Protein AF-A0A382S9E5-F1 (afdb_monomer)

pLDDT: mean 86.5, std 12.27, range [50.56, 97.06]

Nearest PDB structures (foldseek):
  7ane-assembly1_av  TM=1.963E-01  e=1.049E+00  Leishmania major
  8coe-assembly1_A  TM=2.673E-01  e=4.123E+00  Homo sapiens
  7op0-assembly1_A  TM=1.998E-01  e=4.401E+00  Homo sapiens

Secondary structure (DSSP, 8-state):
--HHHHTTS--HHHHHHHHHHHHS--------TTS------TTS-------PPPPPTT-SSS-----EEEEEETTEEEEEE-GGGGT---HHHHHHHHHHHT--HHHHHHT-

InterPro domains:
  IPR012339 Bacteriophage T4, Gp32, single-stranded DNA-binding domain [PF08804] (44-108)
  IPR012340 Nucleic acid-binding, OB-fold [SSF50249] (29-111)
  IPR044947 Bacteriophage T4, Gp32, single-stranded DNA-binding superfamily [G3DSA:3.90.198.10] (28-112)

Foldseek 3Di:
DDLVVCVVPPPVVVNVVVVCVVPPPPPPPPDDPVDDDFDADPVRDGDDDDDQDACDPPDPGSDADWAWDWDQDPVGIDTGTAPVSVPDDGPLVVQLVVLCVVPDPVSPVVSD

Solvent-accessible surface area (backbone atoms only — not comparable to full-atom values): 7428 Å² total; per-residue (Å²): 132,59,71,79,64,45,75,76,46,95,48,65,66,63,50,51,53,53,49,48,63,73,68,47,76,84,80,73,77,83,75,54,89,90,60,88,74,87,68,58,50,100,87,69,51,65,83,83,89,83,80,89,63,76,46,57,95,94,49,95,54,61,73,85,79,80,47,69,46,78,51,77,54,99,91,43,78,46,78,47,76,38,39,53,55,77,77,40,89,32,76,66,61,52,51,30,50,52,29,48,70,66,70,43,68,69,36,36,62,71,48,106

Sequence (112 aa):
MSIEALKKQSNLSSLIDEYNKQTTPETRSFDDERFWKPELDKSGNGYAVIRFLPAPKGEDIPWQRMFSHSFQGPGGWYIENSLTTINKNDPVGEVNRRLWNSGSEADKETAR

Radius of gyration: 24.18 Å; Cα contacts (8 Å, |Δi|>4): 80; chains: 1; bounding box: 46×38×63 Å

Structure (mmCIF, N/CA/C/O backbone):
data_AF-A0A382S9E5-F1
#
_entry.id   AF-A0A382S9E5-F1
#
loop_
_atom_site.group_PDB
_atom_site.id
_atom_site.type_symbol
_atom_site.label_atom_id
_atom_site.label_alt_id
_atom_site.label_comp_id
_atom_site.label_asym_id
_atom_site.label_entity_id
_atom_site.label_seq_id
_atom_site.pdbx_PDB_ins_code
_atom_site.Cartn_x
_atom_site.Cartn_y
_atom_site.Cartn_z
_atom_site.occupancy
_atom_site.B_iso_or_equiv
_atom_site.auth_seq_id
_atom_site.auth_comp_id
_atom_site.auth_asym_id
_atom_site.auth_atom_id
_atom_site.pdbx_PDB_model_num
ATOM 1 N N . MET A 1 1 ? 8.965 22.791 31.796 1.00 57.97 1 MET A N 1
ATOM 2 C CA . MET A 1 1 ? 10.134 23.459 32.421 1.00 57.97 1 MET A CA 1
ATOM 3 C C . MET A 1 1 ? 11.371 23.001 31.662 1.00 57.97 1 MET A C 1
ATOM 5 O O . MET A 1 1 ? 11.404 21.841 31.292 1.00 57.97 1 MET A O 1
ATOM 9 N N . SER A 1 2 ? 12.347 23.864 31.365 1.00 64.81 2 SER A N 1
ATOM 10 C CA . SER A 1 2 ? 13.555 23.444 30.622 1.00 64.81 2 SER A CA 1
ATOM 11 C C . SER A 1 2 ? 14.460 22.543 31.482 1.00 64.81 2 SER A C 1
ATOM 13 O O . SER A 1 2 ? 14.567 22.774 32.689 1.00 64.81 2 SER A O 1
ATOM 15 N N . ILE A 1 3 ? 15.160 21.568 30.879 1.00 68.31 3 ILE A N 1
ATOM 16 C CA . ILE A 1 3 ? 16.173 20.723 31.558 1.00 68.31 3 ILE A CA 1
ATOM 17 C C . ILE A 1 3 ? 17.210 21.577 32.294 1.00 68.31 3 ILE A C 1
ATOM 19 O O . ILE A 1 3 ? 17.677 21.210 33.373 1.00 68.31 3 ILE A O 1
ATOM 23 N N . GLU A 1 4 ? 17.552 22.742 31.746 1.00 72.62 4 GLU A N 1
ATOM 24 C CA . GLU A 1 4 ? 18.507 23.666 32.362 1.00 72.62 4 GLU A CA 1
ATOM 25 C C . GLU A 1 4 ? 18.026 24.211 33.713 1.00 72.62 4 GLU A C 1
ATOM 27 O O . GLU A 1 4 ? 18.839 24.451 34.607 1.00 72.62 4 GLU A O 1
ATOM 32 N N . ALA A 1 5 ? 16.710 24.364 33.894 1.00 70.88 5 ALA A N 1
ATOM 33 C CA . ALA A 1 5 ? 16.119 24.780 35.162 1.00 70.88 5 ALA A CA 1
ATOM 34 C C . ALA A 1 5 ? 16.088 23.628 36.183 1.00 70.88 5 ALA A C 1
ATOM 36 O O . ALA A 1 5 ? 16.296 23.858 37.373 1.00 70.88 5 ALA A O 1
ATOM 37 N N . LEU A 1 6 ? 15.895 22.390 35.715 1.00 63.50 6 LEU A N 1
ATOM 38 C CA . LEU A 1 6 ? 15.821 21.188 36.554 1.00 63.50 6 LEU A CA 1
ATOM 39 C C . LEU A 1 6 ? 17.193 20.732 37.061 1.00 63.50 6 LEU A C 1
ATOM 41 O O . LEU A 1 6 ? 17.289 20.295 38.198 1.00 63.50 6 LEU A O 1
ATOM 45 N N . LYS A 1 7 ? 18.278 20.927 36.294 1.00 64.94 7 LYS A N 1
ATOM 46 C CA . LYS A 1 7 ? 19.661 20.653 36.751 1.00 64.94 7 LYS A CA 1
ATOM 47 C C . LYS A 1 7 ? 20.047 21.403 38.032 1.00 64.94 7 LYS A C 1
ATOM 49 O O . LYS A 1 7 ? 20.929 20.959 38.758 1.00 64.94 7 LYS A O 1
ATOM 54 N N . LYS A 1 8 ? 19.412 22.551 38.294 1.00 69.12 8 LYS A N 1
ATOM 55 C CA . LYS A 1 8 ? 19.649 23.375 39.490 1.00 69.12 8 LYS A CA 1
ATOM 56 C C . LYS A 1 8 ? 18.835 22.916 40.701 1.00 69.12 8 LYS A C 1
ATOM 58 O O . LYS A 1 8 ? 19.092 23.379 41.809 1.00 69.12 8 LYS A O 1
ATOM 63 N N . GLN A 1 9 ? 17.866 22.027 40.501 1.00 62.38 9 GLN A N 1
ATOM 64 C CA . GLN A 1 9 ? 17.071 21.423 41.558 1.00 62.38 9 GLN A CA 1
ATOM 65 C C . GLN A 1 9 ? 17.627 20.019 41.813 1.00 62.38 9 GLN A C 1
ATOM 67 O O . GLN A 1 9 ? 17.672 19.180 40.922 1.00 62.38 9 GLN A O 1
ATOM 72 N N . SER A 1 10 ? 18.081 19.749 43.034 1.00 64.12 10 SER A N 1
ATOM 73 C CA . SER A 1 10 ? 18.708 18.487 43.463 1.00 64.12 10 SER A CA 1
ATOM 74 C C . SER A 1 10 ? 17.722 17.308 43.569 1.00 64.12 10 SER A C 1
ATOM 76 O O . SER A 1 10 ? 17.867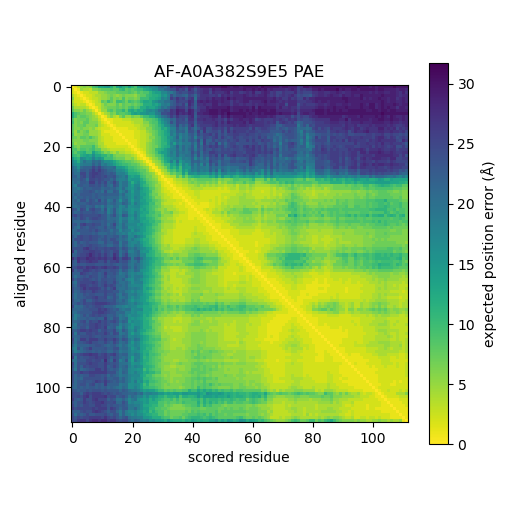 16.436 44.422 1.00 64.12 10 SER A O 1
ATOM 78 N N . ASN A 1 11 ? 16.705 17.270 42.705 1.00 76.44 11 ASN A N 1
ATOM 79 C CA . ASN A 1 11 ? 15.692 16.228 42.662 1.00 76.44 11 ASN A CA 1
ATOM 80 C C . ASN A 1 11 ? 15.941 15.283 41.476 1.00 76.44 11 ASN A C 1
ATOM 82 O O . ASN A 1 11 ? 15.398 15.455 40.381 1.00 76.44 11 ASN A O 1
ATOM 86 N N . LEU A 1 12 ? 16.790 14.281 41.715 1.00 77.12 12 LEU A N 1
ATOM 87 C CA . LEU A 1 12 ? 17.255 13.325 40.710 1.00 77.12 12 LEU A CA 1
ATOM 88 C C . LEU A 1 12 ? 16.110 12.574 40.008 1.00 77.12 12 LEU A C 1
ATOM 90 O O . LEU A 1 12 ? 16.212 12.324 38.812 1.00 77.12 12 LEU A O 1
ATOM 94 N N . SER A 1 13 ? 15.013 12.260 40.705 1.00 78.88 13 SER A N 1
ATOM 95 C CA . SER A 1 13 ? 13.873 11.564 40.091 1.00 78.88 13 SER A CA 1
ATOM 96 C C . SER A 1 13 ? 13.191 12.422 39.028 1.00 78.88 13 SER A C 1
ATOM 98 O O . SER A 1 13 ? 12.989 11.957 37.913 1.00 78.88 13 SER A O 1
ATOM 100 N N . SER A 1 14 ? 12.956 13.708 39.307 1.00 78.25 14 SER A N 1
ATOM 101 C CA . SER A 1 14 ? 12.378 14.631 38.317 1.00 78.25 14 SER A CA 1
ATOM 102 C C . SER A 1 14 ? 13.278 14.858 37.095 1.00 78.25 14 SER A C 1
ATOM 104 O O . SER A 1 14 ? 12.784 15.033 35.984 1.00 78.25 14 SER A O 1
ATOM 106 N N . LEU A 1 15 ? 14.601 14.816 37.287 1.00 77.06 15 LEU A N 1
ATOM 107 C CA . LEU A 1 15 ? 15.588 14.887 36.207 1.00 77.06 15 LEU A CA 1
ATOM 108 C C . LEU A 1 15 ? 15.552 13.637 35.320 1.00 77.06 15 LEU A C 1
ATOM 110 O O . LEU A 1 15 ? 15.626 13.764 34.099 1.00 77.06 15 LEU A O 1
ATOM 114 N N . ILE A 1 16 ? 15.420 12.450 35.920 1.00 81.12 16 ILE A N 1
ATOM 115 C CA . ILE A 1 16 ? 15.294 11.178 35.196 1.00 81.12 16 ILE A CA 1
ATOM 116 C C . ILE A 1 16 ? 13.969 11.126 34.425 1.00 81.12 16 ILE A C 1
ATOM 118 O O . ILE A 1 16 ? 13.964 10.755 33.254 1.00 81.12 16 ILE A O 1
ATOM 122 N N . ASP A 1 17 ? 12.863 11.558 35.033 1.00 82.12 17 ASP A N 1
ATOM 123 C CA . ASP A 1 17 ? 11.548 11.578 34.383 1.00 82.12 17 ASP A CA 1
ATOM 124 C C . ASP A 1 17 ? 11.519 12.518 33.171 1.00 82.12 17 ASP A C 1
ATOM 126 O O . ASP A 1 17 ? 11.000 12.159 32.113 1.00 82.12 17 ASP A O 1
ATOM 130 N N . GLU A 1 18 ? 12.104 13.713 33.291 1.00 79.44 18 GLU A N 1
ATOM 131 C CA . GLU A 1 18 ? 12.156 14.668 32.182 1.00 79.44 18 GLU A CA 1
ATOM 132 C C . GLU A 1 18 ? 13.129 14.217 31.079 1.00 79.44 18 GLU A C 1
ATOM 134 O O . GLU A 1 18 ? 12.850 14.400 29.894 1.00 79.44 18 GLU A O 1
ATOM 139 N N . TYR A 1 19 ? 14.236 13.561 31.448 1.00 79.69 19 TYR A N 1
ATOM 140 C CA . TYR A 1 19 ? 15.140 12.918 30.492 1.00 79.69 19 TYR A CA 1
ATOM 141 C C . TYR A 1 19 ? 14.436 11.797 29.715 1.00 79.69 19 TYR A C 1
ATOM 143 O O . TYR A 1 19 ? 14.533 11.739 28.489 1.00 79.69 19 TYR A O 1
ATOM 151 N N . ASN A 1 20 ? 13.667 10.947 30.397 1.00 79.62 20 ASN A N 1
ATOM 152 C CA . ASN A 1 20 ? 12.894 9.884 29.756 1.00 79.62 20 ASN A CA 1
ATOM 153 C C . ASN A 1 20 ? 11.827 10.454 28.811 1.00 79.62 20 ASN A C 1
ATOM 155 O O . ASN A 1 20 ? 11.674 9.953 27.701 1.00 79.62 20 ASN A O 1
ATOM 159 N N . LYS A 1 21 ? 11.139 11.542 29.179 1.00 76.88 21 LYS A N 1
ATOM 160 C CA . LYS A 1 21 ? 10.171 12.210 28.287 1.00 76.88 21 LYS A CA 1
ATOM 161 C C . LYS A 1 21 ? 10.799 12.782 27.015 1.00 76.88 21 LYS A C 1
ATOM 163 O O . LYS A 1 21 ? 10.140 12.792 25.986 1.00 76.88 21 LYS A O 1
ATOM 168 N N . GLN A 1 22 ? 12.043 13.260 27.074 1.00 71.88 22 GLN A N 1
ATOM 169 C CA . GLN A 1 22 ? 12.734 13.809 25.898 1.00 71.88 22 GLN A CA 1
ATOM 170 C C . GLN A 1 22 ? 13.413 12.746 25.032 1.00 71.88 22 GLN A C 1
ATOM 172 O O . GLN A 1 22 ? 13.657 12.985 23.852 1.00 71.88 22 GLN A O 1
ATOM 177 N N . THR A 1 23 ? 13.743 11.590 25.608 1.00 69.06 23 THR A N 1
ATOM 178 C CA . THR A 1 23 ? 14.410 10.488 24.898 1.00 69.06 23 THR A CA 1
ATOM 179 C C . THR A 1 23 ? 13.443 9.434 24.380 1.00 69.06 23 THR A C 1
ATOM 181 O O . THR A 1 23 ? 13.784 8.718 23.440 1.00 69.06 23 THR A O 1
ATOM 184 N N . THR A 1 24 ? 12.239 9.348 24.949 1.00 65.88 24 THR A N 1
ATOM 185 C CA . THR A 1 24 ? 11.180 8.492 24.417 1.00 65.88 24 THR A CA 1
ATOM 186 C C . THR A 1 24 ? 10.655 9.139 23.136 1.00 65.88 24 THR A C 1
ATOM 188 O O . THR A 1 24 ? 10.140 10.257 23.202 1.00 65.88 24 THR A O 1
ATOM 191 N N . PRO A 1 25 ? 10.773 8.483 21.967 1.00 57.97 25 PRO A N 1
ATOM 192 C CA . PRO A 1 25 ? 10.146 8.974 20.749 1.00 57.97 25 PRO A CA 1
ATOM 193 C C . PRO A 1 25 ? 8.655 9.168 21.024 1.00 57.97 25 PRO A C 1
ATOM 195 O O . PRO A 1 25 ? 8.017 8.246 21.532 1.00 57.97 25 PRO A O 1
ATOM 198 N N . GLU A 1 26 ? 8.099 10.344 20.720 1.00 54.28 26 GLU A N 1
ATOM 199 C CA . GLU A 1 26 ? 6.651 10.538 20.794 1.00 54.28 26 GLU A CA 1
ATOM 200 C C . GLU A 1 26 ? 5.979 9.481 19.911 1.00 54.28 26 GLU A C 1
ATOM 202 O O . GLU A 1 26 ? 5.986 9.575 18.681 1.00 54.28 26 GLU A O 1
ATOM 207 N N . THR A 1 27 ? 5.385 8.464 20.532 1.00 52.00 27 THR A N 1
ATOM 208 C CA . THR A 1 27 ? 4.483 7.534 19.865 1.00 52.00 27 THR A CA 1
ATOM 209 C C . THR A 1 27 ? 3.190 8.285 19.595 1.00 52.00 27 THR A C 1
ATOM 211 O O . THR A 1 27 ? 2.211 8.188 20.332 1.00 52.00 27 THR A O 1
ATOM 214 N N . ARG A 1 28 ? 3.189 9.100 18.538 1.00 50.56 28 ARG A N 1
ATOM 215 C CA . ARG A 1 28 ? 1.951 9.667 18.009 1.00 50.56 28 ARG A CA 1
ATOM 216 C C . ARG A 1 28 ? 1.092 8.497 17.561 1.00 50.56 28 ARG A C 1
ATOM 218 O O . ARG A 1 28 ? 1.410 7.821 16.586 1.00 50.56 28 ARG A O 1
ATOM 225 N N . SER A 1 29 ? 0.040 8.231 18.323 1.00 56.25 29 SER A N 1
ATOM 226 C CA . SER A 1 29 ? -0.995 7.297 17.917 1.00 56.25 29 SER A CA 1
ATOM 227 C C . SER A 1 29 ? -1.718 7.922 16.727 1.00 56.25 29 SER A C 1
ATOM 229 O O . SER A 1 29 ? -2.520 8.837 16.892 1.00 56.25 29 SER A O 1
ATOM 231 N N . PHE A 1 30 ? -1.382 7.484 15.516 1.00 61.44 30 PHE A N 1
ATOM 232 C CA . PHE A 1 30 ? -2.120 7.813 14.293 1.00 61.44 30 PHE A CA 1
ATOM 233 C C . PHE A 1 30 ? -3.355 6.917 14.163 1.00 61.44 30 PHE A C 1
ATOM 235 O O . PHE A 1 30 ? -3.632 6.389 13.084 1.00 61.44 30 PHE A O 1
ATOM 242 N N . ASP A 1 31 ? -4.040 6.649 15.276 1.00 68.00 31 ASP A N 1
ATOM 243 C CA . ASP A 1 31 ? -5.180 5.753 15.238 1.00 68.00 31 ASP A CA 1
ATOM 244 C C . ASP A 1 31 ? -6.396 6.508 14.719 1.00 68.00 31 ASP A C 1
ATOM 246 O O . ASP A 1 31 ? -6.808 7.539 15.249 1.00 68.00 31 ASP A O 1
ATOM 250 N N . ASP A 1 32 ? -6.908 6.017 13.601 1.00 78.56 32 ASP A N 1
ATOM 251 C CA . ASP A 1 32 ? -8.086 6.549 12.951 1.00 78.56 32 ASP A CA 1
ATOM 252 C C . ASP A 1 32 ? -9.265 5.682 13.378 1.00 78.56 32 ASP A C 1
ATOM 254 O O . ASP A 1 32 ? -9.410 4.551 12.913 1.00 78.56 32 ASP A O 1
ATOM 258 N N . GLU A 1 33 ? -10.100 6.223 14.267 1.00 84.94 33 GLU A N 1
ATOM 259 C CA . GLU A 1 33 ? -11.244 5.527 14.876 1.00 84.94 33 GLU A CA 1
ATOM 260 C C . GLU A 1 33 ? -12.261 5.002 13.846 1.00 84.94 33 GLU A C 1
ATOM 262 O O . GLU A 1 33 ? -13.111 4.171 14.167 1.00 84.94 33 GLU A O 1
ATOM 267 N N . ARG A 1 34 ? -12.183 5.457 12.587 1.00 87.19 34 ARG A N 1
ATOM 268 C CA . ARG A 1 34 ? -13.026 4.965 11.489 1.00 87.19 34 ARG A CA 1
ATOM 269 C C . ARG A 1 34 ? -12.616 3.572 11.011 1.00 87.19 34 ARG A C 1
ATOM 271 O O . ARG A 1 34 ? -13.423 2.897 10.372 1.00 87.19 34 ARG A O 1
ATOM 278 N N . PHE A 1 35 ? -11.383 3.148 11.279 1.00 88.69 35 PHE A N 1
ATOM 279 C CA . PHE A 1 35 ? -10.853 1.861 10.843 1.00 88.69 35 PHE A CA 1
ATOM 280 C C . PHE A 1 35 ? -10.742 0.898 12.018 1.00 88.69 35 PHE A C 1
ATOM 282 O O . PHE A 1 35 ? -9.940 1.082 12.928 1.00 88.69 35 PHE A O 1
ATOM 289 N N . TRP A 1 36 ? -11.504 -0.190 11.959 1.00 91.50 36 TRP A N 1
ATOM 290 C CA . TRP A 1 36 ? -11.336 -1.289 12.900 1.00 91.50 36 TRP A CA 1
ATOM 291 C C . TRP A 1 36 ? -10.085 -2.110 12.556 1.00 91.50 36 TRP A C 1
ATOM 293 O O . TRP A 1 36 ? -9.881 -2.492 11.400 1.00 91.50 36 TRP A O 1
ATOM 303 N N . LYS A 1 37 ? -9.270 -2.415 13.569 1.00 89.94 37 LYS A N 1
ATOM 304 C CA . LYS A 1 37 ? -8.119 -3.325 13.495 1.00 89.94 37 LYS A CA 1
ATOM 305 C C . LYS A 1 37 ? -8.264 -4.383 14.596 1.00 89.94 37 LYS A C 1
ATOM 307 O O . LYS A 1 37 ? -8.758 -4.050 15.672 1.00 89.94 37 LYS A O 1
ATOM 312 N N . PRO A 1 38 ? -7.849 -5.640 14.367 1.00 91.38 38 PRO A N 1
ATOM 313 C CA . PRO A 1 38 ? -7.874 -6.650 15.417 1.00 91.38 38 PRO A CA 1
ATOM 314 C C . PRO A 1 38 ? -6.881 -6.292 16.529 1.00 91.38 38 PRO A C 1
ATOM 316 O O . PRO A 1 38 ? -5.732 -5.946 16.254 1.00 91.38 38 PRO A O 1
ATOM 319 N N . GLU A 1 39 ? -7.314 -6.416 17.780 1.00 89.19 39 GLU A N 1
ATOM 320 C CA . GLU A 1 39 ? -6.420 -6.318 18.932 1.00 89.19 39 GLU A CA 1
ATOM 321 C C . GLU A 1 39 ? -5.604 -7.608 19.077 1.00 89.19 39 GLU A C 1
ATOM 323 O O . GLU A 1 39 ? -6.117 -8.714 18.879 1.00 89.19 39 GLU A O 1
ATOM 328 N N . LEU A 1 40 ? -4.323 -7.453 19.415 1.00 92.06 40 LEU A N 1
ATOM 329 C CA . LEU A 1 40 ? -3.391 -8.558 19.615 1.00 92.06 40 LEU A CA 1
ATOM 330 C C . LEU A 1 40 ? -3.030 -8.680 21.099 1.00 92.06 40 LEU A C 1
ATOM 332 O O . LEU A 1 40 ? -2.868 -7.677 21.797 1.00 92.06 40 LEU A O 1
ATOM 336 N N . ASP A 1 41 ? -2.871 -9.911 21.578 1.00 91.50 41 ASP A N 1
ATOM 337 C CA . ASP A 1 41 ? -2.313 -10.194 22.895 1.00 91.50 41 ASP A CA 1
ATOM 338 C C . ASP A 1 41 ? -0.805 -9.874 22.949 1.00 91.50 41 ASP A C 1
ATOM 340 O O . ASP A 1 41 ? -0.160 -9.538 21.953 1.00 91.50 41 ASP A O 1
ATOM 344 N N . LYS A 1 42 ? -0.200 -9.999 24.136 1.00 93.19 42 LYS A N 1
ATOM 345 C CA . LYS A 1 42 ? 1.239 -9.729 24.332 1.00 93.19 42 LYS A CA 1
ATOM 346 C C . LYS A 1 42 ? 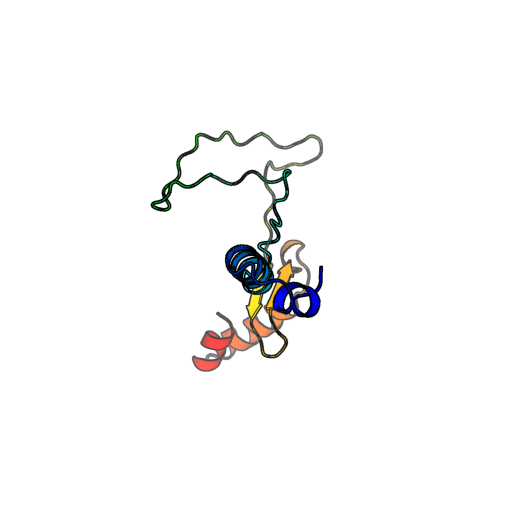2.159 -10.648 23.521 1.00 93.19 42 LYS A C 1
ATOM 348 O O . LYS A 1 42 ? 3.335 -10.333 23.363 1.00 93.19 42 LYS A O 1
ATOM 353 N N . SER A 1 43 ? 1.651 -11.784 23.061 1.00 93.94 43 SER A N 1
ATOM 354 C CA . SER A 1 43 ? 2.362 -12.746 22.224 1.00 93.94 43 SER A CA 1
ATOM 355 C C . SER A 1 43 ? 2.126 -12.501 20.729 1.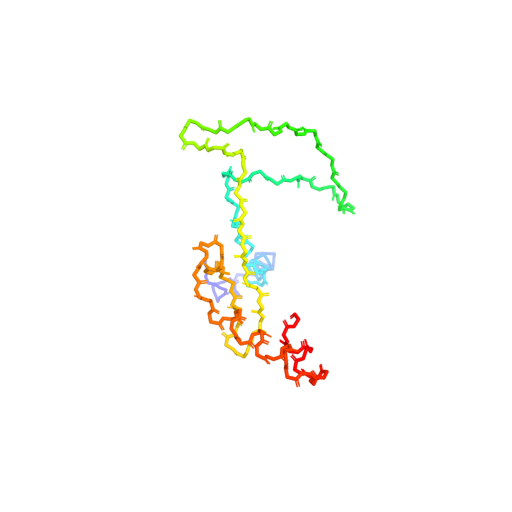00 93.94 43 SER A C 1
ATOM 357 O O . SER A 1 43 ? 2.691 -13.223 19.912 1.00 93.94 43 SER A O 1
ATOM 359 N N . GLY A 1 44 ? 1.341 -11.481 20.364 1.00 92.62 44 GLY A N 1
ATOM 360 C CA . GLY A 1 44 ? 1.028 -11.118 18.984 1.00 92.62 44 GLY A CA 1
ATOM 361 C C . GLY A 1 44 ? -0.126 -11.910 18.364 1.00 92.62 44 GLY A C 1
ATOM 362 O O . GLY A 1 44 ? -0.327 -11.814 17.155 1.00 92.62 44 GLY A O 1
ATOM 363 N N . ASN A 1 45 ? -0.889 -12.682 19.145 1.00 95.06 45 ASN A N 1
ATOM 364 C CA . ASN A 1 45 ? -2.043 -13.430 18.638 1.00 95.06 45 ASN A CA 1
ATOM 365 C C . ASN A 1 45 ? -3.3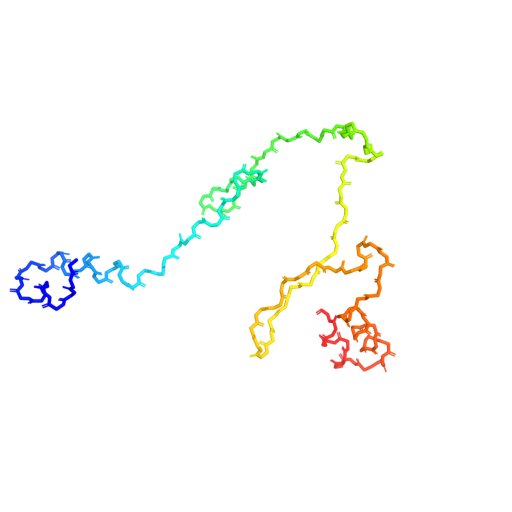25 -12.600 18.750 1.00 95.06 45 ASN A C 1
ATOM 367 O O . ASN A 1 45 ? -3.528 -11.901 19.738 1.00 95.06 45 ASN A O 1
ATOM 371 N N . GLY A 1 46 ? -4.229 -12.727 17.781 1.00 92.75 46 GLY A N 1
ATOM 372 C CA . GLY A 1 46 ? -5.536 -12.067 17.806 1.00 92.75 46 GLY A CA 1
ATOM 373 C C . GLY A 1 46 ? -6.635 -12.968 17.258 1.00 92.75 46 GLY A C 1
ATOM 374 O O . GLY A 1 46 ? -6.392 -13.809 16.392 1.00 92.75 46 GLY A O 1
ATOM 375 N N . TYR A 1 47 ? -7.857 -12.791 17.759 1.00 94.25 47 TYR A N 1
ATOM 376 C CA . TYR A 1 47 ? -9.045 -13.479 17.260 1.00 94.25 47 TYR A CA 1
ATOM 377 C C . TYR A 1 47 ? -10.242 -12.533 17.264 1.00 94.25 47 TYR A C 1
ATOM 379 O O . TYR A 1 47 ? -10.491 -11.834 18.243 1.00 94.25 47 TYR A O 1
ATOM 387 N N . ALA A 1 48 ? -11.009 -12.547 16.178 1.00 95.38 48 ALA A N 1
ATOM 388 C CA . ALA A 1 48 ? -12.246 -11.794 16.061 1.00 95.38 48 ALA A CA 1
ATOM 389 C C . ALA A 1 48 ? -13.240 -12.545 15.173 1.00 95.38 48 ALA A C 1
ATOM 391 O O . ALA A 1 48 ? -12.856 -13.234 14.228 1.00 95.38 48 ALA A O 1
ATOM 392 N N . VAL A 1 49 ? -14.530 -12.366 15.453 1.00 96.25 49 VAL A N 1
ATOM 393 C CA . VAL A 1 49 ? -15.615 -12.795 14.567 1.00 96.25 49 VAL A CA 1
ATOM 394 C C . VAL A 1 49 ? -16.198 -11.545 13.928 1.00 96.25 49 VAL A C 1
ATOM 396 O O . VAL A 1 49 ? -16.787 -10.716 14.617 1.00 96.25 49 VAL A O 1
ATOM 399 N N . ILE A 1 50 ? -16.026 -11.409 12.615 1.00 95.69 50 ILE A N 1
ATOM 400 C CA . ILE A 1 50 ? -16.534 -10.268 11.847 1.00 95.69 50 ILE A CA 1
ATOM 401 C C . ILE A 1 50 ? -17.582 -10.713 10.831 1.00 95.69 50 ILE A C 1
ATOM 403 O O . ILE A 1 50 ? -17.581 -11.851 10.359 1.00 95.69 50 ILE A O 1
ATOM 407 N N . ARG A 1 51 ? -18.474 -9.788 10.473 1.00 95.88 51 ARG A N 1
ATOM 408 C CA . ARG A 1 51 ? -19.473 -9.971 9.419 1.00 95.88 51 ARG A CA 1
ATOM 409 C C . ARG A 1 51 ? -19.264 -8.916 8.342 1.00 95.88 51 ARG A C 1
ATOM 411 O O . ARG A 1 51 ? -19.427 -7.731 8.612 1.00 95.88 51 ARG A O 1
ATOM 418 N N . PHE A 1 52 ? -18.979 -9.351 7.118 1.00 94.81 52 PHE A N 1
ATOM 419 C CA . PHE A 1 52 ? -18.992 -8.455 5.965 1.00 94.81 52 PHE A CA 1
ATOM 420 C C . PHE A 1 52 ? -20.419 -7.971 5.692 1.00 94.81 52 PHE A C 1
ATOM 422 O O . PHE A 1 52 ? -21.370 -8.761 5.674 1.00 94.81 52 PHE A O 1
ATOM 429 N N . LEU A 1 53 ? -20.565 -6.660 5.522 1.00 94.56 53 LEU A N 1
ATOM 430 C CA . LEU A 1 53 ? -21.838 -6.026 5.203 1.00 94.56 53 LEU A CA 1
ATOM 431 C C . LEU A 1 53 ? -22.108 -6.090 3.690 1.00 94.56 53 LEU A C 1
ATOM 433 O O . LEU A 1 53 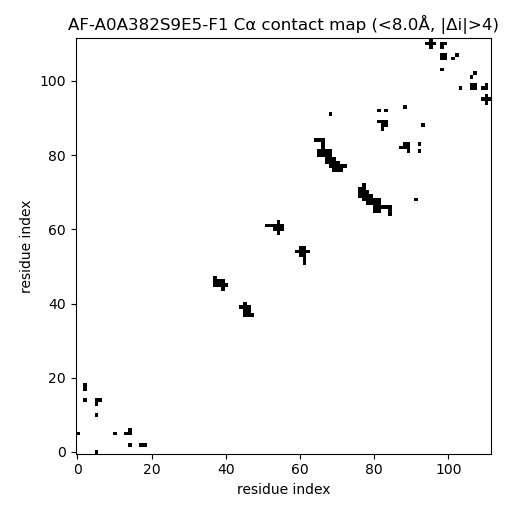? -21.167 -6.211 2.906 1.00 94.56 53 LEU A O 1
ATOM 437 N N . PRO A 1 54 ? -23.383 -6.042 3.264 1.00 95.50 54 PRO A N 1
ATOM 438 C CA . PRO A 1 54 ? -23.726 -5.899 1.851 1.00 95.50 54 PRO A CA 1
ATOM 439 C C . PRO A 1 54 ? -23.325 -4.518 1.311 1.00 95.50 54 PRO A C 1
ATOM 441 O O . PRO A 1 54 ? -22.948 -3.627 2.073 1.00 95.50 54 PRO A O 1
ATOM 444 N N . ALA A 1 55 ? -23.433 -4.348 -0.010 1.00 96.44 55 ALA A N 1
ATOM 445 C CA . ALA A 1 55 ? -23.074 -3.100 -0.671 1.00 96.44 55 ALA A CA 1
ATOM 446 C C . ALA A 1 55 ? -23.920 -1.930 -0.132 1.00 96.44 55 ALA A C 1
ATOM 448 O O . ALA A 1 55 ? -25.134 -2.092 0.060 1.00 96.44 55 ALA A O 1
ATOM 449 N N . PRO A 1 56 ? -23.307 -0.766 0.146 1.00 94.12 56 PRO A N 1
ATOM 450 C CA . PRO A 1 56 ? -24.042 0.414 0.573 1.00 94.12 56 PRO A CA 1
ATOM 451 C C . PRO A 1 56 ? -24.918 0.956 -0.567 1.00 94.12 56 PRO A C 1
ATOM 453 O O . PRO A 1 56 ? -24.761 0.616 -1.740 1.00 94.12 56 PRO A O 1
ATOM 456 N N . LYS A 1 57 ? -25.875 1.826 -0.230 1.00 95.56 57 LYS A N 1
ATOM 457 C CA . LYS A 1 57 ? -26.784 2.413 -1.222 1.00 95.56 57 LYS A CA 1
ATOM 458 C C . LYS A 1 57 ? -25.991 3.204 -2.271 1.00 95.56 57 LYS A C 1
ATOM 460 O O . LYS A 1 57 ? -25.378 4.210 -1.932 1.00 95.56 57 LYS A O 1
ATOM 465 N N . GLY A 1 58 ? -26.113 2.806 -3.536 1.00 93.62 58 GLY A N 1
ATOM 466 C CA . GLY A 1 58 ? -25.472 3.484 -4.667 1.00 93.62 58 GLY A CA 1
ATOM 467 C C . GLY A 1 58 ? -24.147 2.866 -5.116 1.00 93.62 58 GLY A C 1
ATOM 468 O O . GLY A 1 58 ? -23.562 3.374 -6.066 1.00 93.62 58 GLY A O 1
ATOM 469 N N . GLU A 1 59 ? -23.700 1.780 -4.484 1.00 93.12 59 GLU A N 1
ATOM 470 C CA . GLU A 1 59 ? -22.547 0.994 -4.931 1.00 93.12 59 GLU A CA 1
ATOM 471 C C . GLU A 1 59 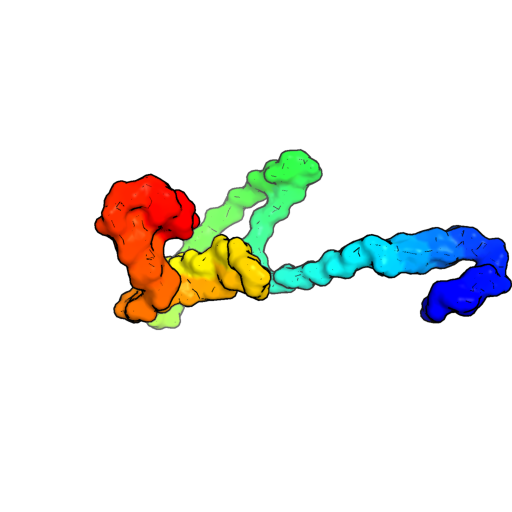? -22.985 -0.416 -5.342 1.00 93.12 59 GLU A C 1
ATOM 473 O O . GLU A 1 59 ? -23.864 -1.012 -4.720 1.00 93.12 59 GLU A O 1
ATOM 478 N N . ASP A 1 60 ? -22.353 -0.961 -6.384 1.00 92.25 60 ASP A N 1
ATOM 479 C CA . ASP A 1 60 ? -22.676 -2.297 -6.903 1.00 92.25 60 ASP A CA 1
ATOM 480 C C . ASP A 1 60 ? -22.012 -3.427 -6.097 1.00 92.25 60 ASP A C 1
ATOM 482 O O . ASP A 1 60 ? -22.470 -4.571 -6.124 1.00 92.25 60 ASP A O 1
ATOM 486 N N . ILE A 1 61 ? -20.921 -3.128 -5.382 1.00 94.12 61 ILE A N 1
ATOM 487 C CA . ILE A 1 61 ? -20.102 -4.113 -4.664 1.00 94.12 61 ILE A CA 1
ATOM 488 C C . ILE A 1 61 ? -19.835 -3.685 -3.210 1.00 94.12 61 ILE A C 1
ATOM 490 O O . ILE A 1 61 ? -19.728 -2.495 -2.933 1.00 94.12 61 ILE A O 1
ATOM 494 N N . PRO A 1 62 ? -19.710 -4.634 -2.259 1.00 95.12 62 PRO A N 1
ATOM 495 C CA . PRO A 1 62 ? -19.498 -4.336 -0.836 1.00 95.12 62 PRO A CA 1
ATOM 496 C C . PRO A 1 62 ? -18.036 -4.083 -0.443 1.00 95.12 62 PRO A C 1
ATOM 498 O O . PRO A 1 62 ? -17.720 -4.026 0.744 1.00 95.12 62 PRO A O 1
ATOM 501 N N . TRP A 1 63 ? -17.123 -3.999 -1.409 1.00 93.81 63 TRP A N 1
ATOM 502 C CA . TRP A 1 63 ? -15.692 -3.848 -1.167 1.00 93.81 63 TRP A CA 1
ATOM 503 C C . TRP A 1 63 ? -15.054 -2.945 -2.213 1.00 93.81 63 TRP A C 1
ATOM 505 O O . TRP A 1 63 ? -15.548 -2.818 -3.328 1.00 93.81 63 TRP A O 1
ATOM 515 N N . GLN A 1 64 ? -13.914 -2.360 -1.853 1.00 92.19 64 GLN A N 1
ATOM 516 C CA . GLN A 1 64 ? -13.089 -1.563 -2.751 1.00 92.19 64 GLN A CA 1
ATOM 517 C C . GLN A 1 64 ? -11.733 -2.245 -2.923 1.00 92.19 64 GLN A C 1
ATOM 519 O O . GLN A 1 64 ? -11.153 -2.743 -1.957 1.00 92.19 64 GLN A O 1
ATOM 524 N N . ARG A 1 65 ? -11.221 -2.284 -4.156 1.00 93.06 65 ARG A N 1
ATOM 525 C CA . ARG A 1 65 ? -9.859 -2.750 -4.444 1.00 93.06 65 ARG A CA 1
ATOM 526 C C . ARG A 1 65 ? -8.990 -1.546 -4.736 1.00 93.06 65 ARG A C 1
ATOM 528 O O . ARG A 1 65 ? -9.300 -0.785 -5.643 1.00 93.06 65 ARG A O 1
ATOM 535 N N . MET A 1 66 ? -7.892 -1.429 -4.004 1.00 95.31 66 MET A N 1
ATOM 536 C CA . MET A 1 66 ? -6.910 -0.368 -4.160 1.00 95.31 66 MET A CA 1
ATOM 537 C C . MET A 1 66 ? -5.525 -0.986 -4.291 1.00 95.31 66 MET A C 1
ATOM 539 O O . MET A 1 66 ? -5.170 -1.884 -3.530 1.00 95.31 66 MET A O 1
ATOM 543 N N . PHE A 1 67 ? -4.763 -0.512 -5.266 1.00 95.38 67 PHE A N 1
ATOM 544 C CA . PHE A 1 67 ? -3.345 -0.811 -5.401 1.00 95.38 67 PHE A CA 1
ATOM 545 C C . PHE A 1 67 ? -2.555 0.383 -4.874 1.00 95.38 67 PHE A C 1
ATOM 547 O O . PHE A 1 67 ? -2.958 1.527 -5.084 1.00 95.38 67 PHE A O 1
ATOM 554 N N . SER A 1 68 ? -1.438 0.133 -4.208 1.00 95.75 68 SER A N 1
ATOM 555 C CA . SER A 1 68 ? -0.560 1.167 -3.665 1.00 95.75 68 SER 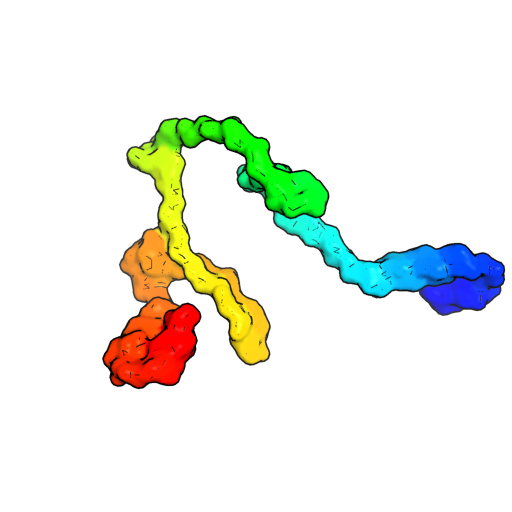A CA 1
ATOM 556 C C . SER A 1 68 ? 0.901 0.768 -3.826 1.00 95.75 68 SER A C 1
ATOM 558 O O . SER A 1 68 ? 1.223 -0.398 -4.056 1.00 95.75 68 SER A O 1
ATOM 560 N N . HIS A 1 69 ? 1.774 1.761 -3.709 1.00 94.38 69 HIS A N 1
ATOM 561 C CA . HIS A 1 69 ? 3.221 1.618 -3.699 1.00 94.38 69 HIS A CA 1
ATOM 562 C C . HIS A 1 69 ? 3.729 2.040 -2.330 1.00 94.38 69 HIS A C 1
ATOM 564 O O . HIS A 1 69 ? 3.320 3.083 -1.824 1.00 94.38 69 HIS A O 1
ATOM 570 N N . SER A 1 70 ? 4.611 1.242 -1.734 1.00 94.94 70 SER A N 1
ATOM 571 C CA . SER A 1 70 ? 5.216 1.555 -0.440 1.00 94.94 70 SER A CA 1
ATOM 572 C C . SER A 1 70 ? 6.663 1.084 -0.424 1.00 94.94 70 SER A C 1
ATOM 574 O O . SER A 1 70 ? 6.925 -0.095 -0.199 1.00 94.94 70 SER A O 1
ATOM 576 N N . PHE A 1 71 ? 7.603 1.994 -0.669 1.00 92.69 71 PHE A N 1
ATOM 577 C CA . PHE A 1 71 ? 9.034 1.685 -0.676 1.00 92.69 71 PHE A CA 1
ATOM 578 C C . PHE A 1 71 ? 9.864 2.850 -0.134 1.00 92.69 71 PHE A C 1
ATOM 580 O O . PHE A 1 71 ? 9.421 3.999 -0.110 1.00 92.69 71 PHE A O 1
ATOM 587 N N . GLN A 1 72 ? 11.083 2.549 0.309 1.00 93.75 72 GLN A N 1
ATOM 588 C CA . GLN A 1 72 ? 12.026 3.540 0.816 1.00 93.75 72 GLN A CA 1
ATOM 589 C C . GLN A 1 72 ? 13.147 3.758 -0.202 1.00 93.75 72 GLN A C 1
ATOM 591 O O . GLN A 1 72 ? 13.828 2.816 -0.598 1.00 93.75 72 GLN A O 1
ATOM 596 N N . GLY A 1 73 ? 13.343 5.007 -0.617 1.00 88.56 73 GLY A N 1
ATOM 597 C CA . GLY A 1 73 ? 14.435 5.421 -1.493 1.00 88.56 73 GLY A CA 1
ATOM 598 C C . GLY A 1 73 ? 15.356 6.453 -0.834 1.00 88.56 73 GLY A C 1
ATOM 599 O O . GLY A 1 73 ? 15.172 6.806 0.333 1.00 88.56 73 GLY A O 1
ATOM 600 N N . PRO A 1 74 ? 16.325 7.008 -1.584 1.00 92.44 74 PRO A N 1
ATOM 601 C CA . PRO A 1 74 ? 17.244 8.033 -1.077 1.00 92.44 74 PRO A CA 1
ATOM 602 C C . PRO A 1 74 ? 16.547 9.294 -0.535 1.00 92.44 74 PRO A C 1
ATOM 604 O O . PRO A 1 74 ? 17.091 9.972 0.330 1.00 92.44 74 PRO A O 1
ATOM 607 N N . GLY A 1 75 ? 15.344 9.603 -1.033 1.00 91.94 75 GLY A N 1
ATOM 608 C CA . GLY A 1 75 ? 14.514 10.726 -0.582 1.00 91.94 75 GLY A CA 1
ATOM 609 C C . GLY A 1 75 ? 13.577 10.409 0.590 1.00 91.94 75 GLY A C 1
ATOM 610 O O . GLY A 1 75 ? 12.780 11.265 0.961 1.00 91.94 75 GLY A O 1
ATOM 611 N N . GLY A 1 76 ? 13.645 9.202 1.161 1.00 94.31 76 GLY A N 1
ATOM 612 C CA . GLY A 1 76 ? 12.735 8.735 2.205 1.00 94.31 76 GLY A CA 1
ATOM 613 C C . GLY A 1 76 ? 11.666 7.777 1.682 1.00 94.31 76 GLY A C 1
ATOM 614 O O . GLY A 1 76 ? 11.862 7.082 0.686 1.00 94.31 76 GLY A O 1
ATOM 615 N N . TRP A 1 77 ? 10.548 7.706 2.400 1.00 94.25 77 TRP A N 1
ATOM 616 C CA . TRP A 1 77 ? 9.435 6.821 2.067 1.00 94.25 77 TRP A CA 1
ATOM 617 C C . TRP A 1 77 ? 8.559 7.408 0.962 1.00 94.25 77 TRP A C 1
ATOM 619 O O . TRP A 1 77 ? 8.164 8.570 1.027 1.00 94.25 77 TRP A O 1
ATOM 629 N N . TYR A 1 78 ? 8.216 6.575 -0.013 1.00 93.44 78 TYR A N 1
ATOM 630 C CA . TYR A 1 78 ? 7.148 6.817 -0.971 1.00 93.44 78 TYR A CA 1
ATOM 631 C C . TYR A 1 78 ? 6.000 5.866 -0.639 1.00 93.44 78 TYR A C 1
ATOM 633 O O . TYR A 1 78 ? 6.160 4.654 -0.776 1.00 93.44 78 TYR A O 1
ATOM 641 N N . ILE A 1 79 ? 4.880 6.410 -0.156 1.00 94.62 79 ILE A N 1
ATOM 642 C CA . ILE A 1 79 ? 3.678 5.661 0.232 1.00 94.62 79 ILE A CA 1
ATOM 643 C C . ILE A 1 79 ? 2.492 6.326 -0.456 1.00 94.62 79 ILE A C 1
ATOM 645 O O . ILE A 1 79 ? 1.969 7.318 0.040 1.00 94.62 79 ILE A O 1
ATOM 649 N N . GLU A 1 80 ? 2.096 5.806 -1.614 1.00 95.00 80 GLU A N 1
ATOM 650 C CA . GLU A 1 80 ? 1.077 6.437 -2.458 1.00 95.00 80 GLU A CA 1
ATOM 651 C C . GLU A 1 80 ? 0.148 5.412 -3.107 1.00 95.00 80 GLU A C 1
ATOM 653 O O . GLU A 1 80 ? 0.525 4.270 -3.383 1.00 95.00 80 GLU A O 1
ATOM 658 N N . ASN A 1 81 ? -1.082 5.835 -3.393 1.00 96.81 81 ASN A N 1
ATOM 659 C CA . ASN A 1 81 ? -2.042 5.010 -4.120 1.00 96.81 81 ASN A CA 1
ATOM 660 C C . ASN A 1 81 ? -1.696 4.960 -5.609 1.00 96.81 81 ASN A C 1
ATOM 662 O O . ASN A 1 81 ? -1.407 5.980 -6.234 1.00 96.81 81 ASN A O 1
ATOM 666 N N . SER A 1 82 ? -1.797 3.773 -6.203 1.00 96.50 82 SER A N 1
ATOM 667 C CA . SER A 1 82 ? -1.545 3.586 -7.622 1.00 96.50 82 SER A CA 1
ATOM 668 C C . SER A 1 82 ? -2.731 4.037 -8.466 1.00 96.50 82 SER A C 1
ATOM 670 O O . SER A 1 82 ? -3.880 3.634 -8.244 1.00 96.50 82 SER A O 1
ATOM 672 N N . LEU A 1 83 ? -2.427 4.786 -9.525 1.00 96.69 83 LEU A N 1
ATOM 673 C CA . LEU A 1 83 ? -3.385 5.233 -10.538 1.00 96.69 83 LEU A CA 1
ATOM 674 C C . LEU A 1 83 ? -3.992 4.070 -11.335 1.00 96.69 83 LEU A C 1
ATOM 676 O O . LEU A 1 83 ? -5.085 4.200 -11.893 1.00 96.69 83 LEU A O 1
ATOM 680 N N . THR A 1 84 ? -3.343 2.904 -11.321 1.00 95.88 84 THR A N 1
ATOM 681 C CA . THR A 1 84 ? -3.885 1.676 -11.918 1.00 95.88 84 THR A CA 1
ATOM 682 C C . THR A 1 84 ? -5.189 1.227 -11.259 1.00 95.88 84 THR A C 1
ATOM 684 O O . THR A 1 84 ? -6.023 0.623 -11.929 1.00 95.88 84 THR A O 1
ATOM 687 N N . THR A 1 85 ? -5.427 1.604 -9.996 1.00 96.12 85 THR A N 1
ATOM 688 C CA . THR A 1 85 ? -6.700 1.383 -9.285 1.00 96.12 85 THR A CA 1
ATOM 689 C C . THR A 1 85 ? -7.900 1.909 -10.073 1.00 96.12 85 THR A C 1
ATOM 691 O O . THR A 1 85 ? -8.958 1.287 -10.089 1.00 96.12 85 THR A O 1
ATOM 694 N N . ILE A 1 86 ? -7.717 3.030 -10.773 1.00 95.56 86 ILE A N 1
ATOM 695 C CA . ILE A 1 86 ? -8.737 3.679 -11.605 1.00 95.56 86 ILE A CA 1
ATOM 696 C C . ILE A 1 86 ? -8.426 3.550 -13.102 1.00 95.56 86 ILE A C 1
ATOM 698 O O . ILE A 1 86 ? -8.864 4.376 -13.900 1.00 95.56 86 ILE A O 1
ATOM 702 N N . ASN A 1 87 ? -7.660 2.521 -13.482 1.00 95.06 87 ASN A N 1
ATOM 703 C CA . ASN A 1 87 ? -7.254 2.223 -14.859 1.00 95.06 87 ASN A CA 1
ATOM 704 C C . ASN A 1 87 ? -6.529 3.382 -15.566 1.00 95.06 87 ASN A C 1
ATOM 706 O O . ASN A 1 87 ? -6.679 3.575 -16.773 1.00 95.06 87 ASN A O 1
ATOM 710 N N . LYS A 1 88 ? -5.746 4.168 -14.821 1.00 96.88 88 LYS A N 1
ATOM 711 C CA . LYS A 1 88 ? -4.886 5.218 -15.376 1.00 96.88 88 LYS A CA 1
ATOM 712 C C . LYS A 1 88 ? -3.424 4.783 -15.397 1.00 96.88 88 LYS A C 1
ATOM 714 O O . LYS A 1 88 ? -3.017 3.874 -14.673 1.00 96.88 88 LYS A O 1
ATOM 719 N N . ASN A 1 89 ? -2.644 5.469 -16.228 1.00 96.44 89 ASN A N 1
ATOM 720 C CA . ASN A 1 89 ? -1.199 5.291 -16.284 1.00 96.44 89 ASN A CA 1
ATOM 721 C C . ASN A 1 89 ? -0.567 5.712 -14.960 1.00 96.44 89 ASN A C 1
ATOM 723 O O . ASN A 1 89 ? -0.882 6.772 -14.420 1.00 96.44 89 ASN A O 1
ATOM 727 N N . ASP A 1 90 ? 0.318 4.863 -14.458 1.00 97.06 90 ASP A N 1
ATOM 728 C CA . ASP A 1 90 ? 0.971 5.008 -13.169 1.00 97.06 90 ASP A CA 1
ATOM 729 C C . ASP A 1 90 ? 2.489 5.040 -13.383 1.00 97.06 90 ASP A C 1
ATOM 731 O O . ASP A 1 90 ? 3.027 4.063 -13.910 1.00 97.06 90 ASP A O 1
ATOM 735 N N . PRO A 1 91 ? 3.188 6.125 -13.005 1.00 94.94 91 PRO A N 1
ATOM 736 C CA . PRO A 1 91 ? 4.616 6.270 -13.288 1.00 94.94 91 PRO A CA 1
ATOM 737 C C . PRO A 1 91 ? 5.478 5.156 -12.684 1.00 94.94 91 PRO A C 1
ATOM 739 O O . PRO A 1 91 ? 6.402 4.667 -13.334 1.00 94.94 91 PRO A O 1
ATOM 742 N N . VAL A 1 92 ? 5.164 4.718 -11.461 1.00 94.75 92 VAL A N 1
ATOM 743 C CA . VAL A 1 92 ? 5.897 3.632 -10.795 1.00 94.75 92 VAL A CA 1
ATOM 744 C C . VAL A 1 92 ? 5.621 2.311 -11.512 1.00 94.75 92 VAL A C 1
ATOM 746 O O . VAL A 1 92 ? 6.549 1.580 -11.852 1.00 94.75 92 VAL A O 1
ATOM 749 N N . GLY A 1 93 ? 4.358 2.038 -11.844 1.00 93.56 93 GLY A N 1
ATOM 750 C CA . GLY A 1 93 ? 3.966 0.860 -12.614 1.00 93.56 93 GLY A CA 1
ATOM 751 C C . GLY A 1 93 ? 4.594 0.800 -14.012 1.00 93.56 93 GLY A C 1
ATOM 752 O O . GLY A 1 93 ? 4.941 -0.285 -14.483 1.00 93.56 93 GLY A O 1
ATOM 753 N N . GLU A 1 94 ? 4.768 1.938 -14.688 1.00 94.69 94 GLU A N 1
ATOM 754 C CA . GLU A 1 94 ? 5.461 2.020 -15.981 1.00 94.69 94 GLU A CA 1
ATOM 755 C C . GLU A 1 94 ? 6.949 1.679 -15.854 1.00 94.69 94 GLU A C 1
ATOM 757 O O . GLU A 1 94 ? 7.465 0.867 -16.632 1.00 94.69 94 GLU A O 1
ATOM 762 N N . VAL A 1 95 ? 7.630 2.242 -14.851 1.00 94.69 95 VAL A N 1
ATOM 763 C CA . VAL A 1 95 ? 9.043 1.948 -14.581 1.00 94.69 95 VAL A CA 1
ATOM 764 C C . VAL A 1 95 ? 9.231 0.481 -14.201 1.00 94.69 95 VAL A C 1
ATOM 766 O O . VAL A 1 95 ? 10.082 -0.180 -14.800 1.00 94.69 95 VAL A O 1
ATOM 769 N N . ASN A 1 96 ? 8.406 -0.058 -13.300 1.00 93.94 96 ASN A N 1
ATOM 770 C CA . ASN A 1 96 ? 8.491 -1.457 -12.875 1.00 93.94 96 ASN A CA 1
ATOM 771 C C . ASN A 1 96 ? 8.265 -2.411 -14.047 1.00 93.94 96 ASN A C 1
ATOM 773 O O . ASN A 1 96 ? 9.007 -3.375 -14.210 1.00 93.94 96 ASN A O 1
ATOM 777 N N . ARG A 1 97 ? 7.301 -2.120 -14.927 1.00 93.75 97 ARG A N 1
ATOM 778 C CA . ARG A 1 97 ? 7.070 -2.926 -16.134 1.00 93.75 97 ARG A CA 1
ATOM 779 C C . ARG A 1 97 ? 8.270 -2.899 -17.076 1.00 93.75 97 ARG A C 1
ATOM 781 O O . ARG A 1 97 ? 8.632 -3.938 -17.623 1.00 93.75 97 ARG A O 1
ATOM 788 N N . ARG A 1 98 ? 8.886 -1.729 -17.275 1.00 95.38 98 ARG A N 1
ATOM 789 C CA . ARG A 1 98 ? 10.092 -1.583 -18.105 1.00 95.38 98 ARG A CA 1
ATOM 790 C C . ARG A 1 98 ? 11.256 -2.398 -17.542 1.00 95.38 98 ARG A C 1
ATOM 792 O O . ARG A 1 98 ? 11.910 -3.098 -18.306 1.00 95.38 98 ARG A O 1
ATOM 799 N N . LEU A 1 99 ? 11.490 -2.308 -16.235 1.00 95.25 99 LEU A N 1
ATOM 800 C CA . LEU A 1 99 ? 12.544 -3.046 -15.539 1.00 95.25 99 LEU A CA 1
ATOM 801 C C . LEU A 1 99 ? 12.294 -4.557 -15.594 1.00 95.25 99 LEU A C 1
ATOM 803 O O . LEU A 1 99 ? 13.163 -5.318 -15.996 1.00 95.25 99 LEU A O 1
ATOM 807 N N . TRP A 1 100 ? 11.072 -4.993 -15.297 1.00 93.88 100 TRP A N 1
ATOM 808 C CA . TRP A 1 100 ? 10.707 -6.406 -15.345 1.00 93.88 100 TRP A CA 1
ATOM 809 C C . TRP A 1 100 ? 10.901 -7.020 -16.738 1.00 93.88 100 TRP A C 1
ATOM 811 O O . TRP A 1 100 ? 11.427 -8.126 -16.884 1.00 93.88 100 TRP A O 1
ATOM 821 N N . ASN A 1 101 ? 10.505 -6.278 -17.775 1.00 94.81 101 ASN A N 1
ATOM 822 C CA . ASN A 1 101 ? 10.584 -6.722 -19.164 1.00 94.81 101 ASN A CA 1
ATOM 823 C C . ASN A 1 101 ? 11.976 -6.561 -19.790 1.00 94.81 101 ASN A C 1
ATOM 825 O O . ASN A 1 101 ? 12.167 -7.012 -20.918 1.00 94.81 101 ASN A O 1
ATOM 829 N N . SER A 1 102 ? 12.951 -5.954 -19.102 1.00 94.88 102 SER A N 1
ATOM 830 C CA . SER A 1 102 ? 14.329 -5.886 -19.610 1.00 94.88 102 SER A CA 1
ATOM 831 C C . SER A 1 102 ? 14.987 -7.271 -19.667 1.00 94.88 102 SER A C 1
ATOM 833 O O . SER A 1 102 ? 15.938 -7.480 -20.417 1.00 94.88 102 SER A O 1
ATOM 835 N N . GLY A 1 103 ? 14.479 -8.224 -18.875 1.00 89.88 103 GLY A N 1
ATOM 836 C CA . GLY A 1 103 ? 14.998 -9.586 -18.778 1.00 89.88 103 GLY A CA 1
ATOM 837 C C . GLY A 1 103 ? 16.230 -9.728 -17.880 1.00 89.88 103 GLY A C 1
ATOM 838 O O . GLY A 1 103 ? 16.631 -10.858 -17.609 1.00 89.88 103 GLY A O 1
ATOM 839 N N . SER A 1 104 ? 16.796 -8.624 -17.381 1.00 94.94 104 SER A N 1
ATOM 840 C CA . SER A 1 104 ? 17.907 -8.629 -16.426 1.00 94.94 104 SER A CA 1
ATOM 841 C C . SER A 1 104 ? 17.416 -8.971 -15.020 1.00 94.94 104 SER A C 1
ATOM 843 O O . SER A 1 104 ? 16.456 -8.379 -14.529 1.00 94.94 104 SER A O 1
ATOM 845 N N . GLU A 1 105 ? 18.101 -9.882 -14.330 1.00 94.38 105 GLU A N 1
ATOM 846 C CA . GLU A 1 105 ? 17.762 -10.219 -12.941 1.00 94.38 105 GLU A CA 1
ATOM 847 C C . GLU A 1 105 ? 17.956 -9.028 -11.990 1.00 94.38 105 GLU A C 1
ATOM 849 O O . GLU A 1 105 ? 17.165 -8.857 -11.068 1.00 94.38 105 GLU A O 1
ATOM 854 N N . ALA A 1 106 ? 18.930 -8.148 -12.250 1.00 93.50 106 ALA A N 1
ATOM 855 C CA . ALA A 1 106 ? 19.138 -6.941 -11.444 1.00 93.50 106 ALA A CA 1
ATOM 856 C C . ALA A 1 106 ? 17.967 -5.946 -11.561 1.00 93.50 106 ALA A C 1
ATOM 858 O O . ALA A 1 106 ? 17.558 -5.328 -10.576 1.00 93.50 106 ALA A O 1
ATOM 859 N N . ASP A 1 107 ? 17.390 -5.820 -12.757 1.00 92.25 107 ASP A N 1
ATOM 860 C CA . ASP A 1 107 ? 16.240 -4.941 -12.982 1.00 92.25 107 ASP A CA 1
ATOM 861 C C . ASP A 1 107 ? 14.966 -5.539 -12.382 1.00 92.25 107 ASP A C 1
ATOM 863 O O . ASP A 1 107 ? 14.164 -4.817 -11.791 1.00 92.25 107 ASP A O 1
ATOM 867 N N . LYS A 1 108 ? 14.795 -6.865 -12.469 1.00 91.31 108 LYS A N 1
ATOM 868 C CA . LYS A 1 108 ? 13.693 -7.560 -11.792 1.00 91.31 108 LYS A CA 1
ATOM 869 C C . LYS A 1 108 ? 13.776 -7.412 -10.281 1.00 91.31 108 LYS A C 1
ATOM 871 O O . LYS A 1 108 ? 12.737 -7.237 -9.661 1.00 91.31 108 LYS A O 1
ATOM 876 N N . GLU A 1 109 ? 14.975 -7.468 -9.705 1.00 90.44 109 GLU A N 1
ATOM 877 C CA . GLU A 1 109 ? 15.168 -7.237 -8.272 1.00 90.44 109 GLU A CA 1
ATOM 878 C C . GLU A 1 109 ? 14.786 -5.807 -7.882 1.00 90.44 109 GLU A C 1
ATOM 880 O O . GLU A 1 109 ? 14.129 -5.595 -6.871 1.00 90.44 109 GLU A O 1
ATOM 885 N N . THR A 1 110 ? 15.105 -4.830 -8.732 1.00 88.31 110 THR A N 1
ATOM 886 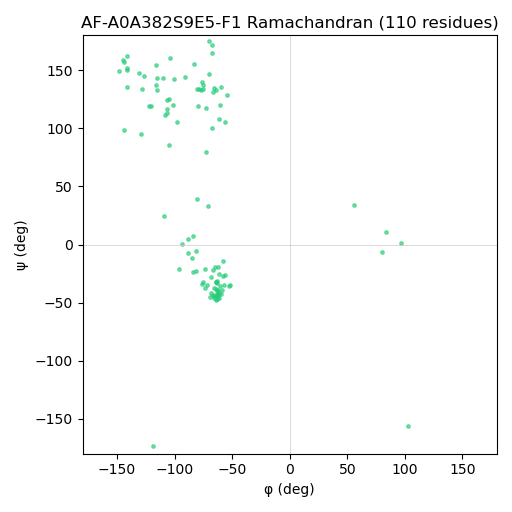C CA . THR A 1 110 ? 14.725 -3.427 -8.506 1.00 88.31 110 THR A CA 1
ATOM 887 C C . THR A 1 110 ? 13.211 -3.192 -8.627 1.00 88.31 110 THR A C 1
ATOM 889 O O . THR A 1 110 ? 12.685 -2.268 -8.017 1.00 88.31 110 THR A O 1
ATOM 892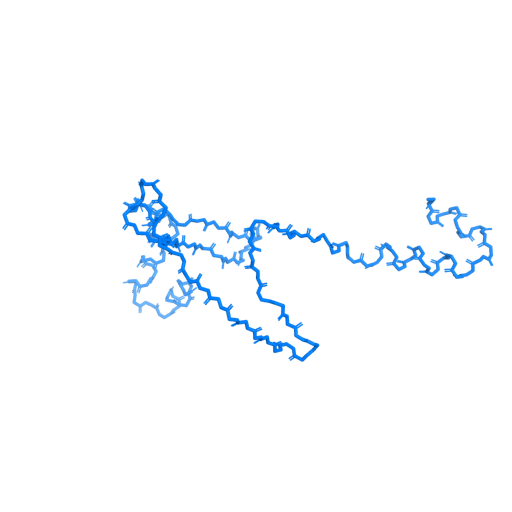 N N . ALA A 1 111 ? 12.501 -3.996 -9.424 1.00 88.00 111 ALA A N 1
ATOM 893 C CA . ALA A 1 111 ? 11.064 -3.849 -9.672 1.00 88.00 111 ALA A CA 1
ATOM 894 C C . ALA A 1 111 ? 10.151 -4.589 -8.671 1.00 88.00 111 ALA A C 1
ATOM 896 O O . ALA A 1 111 ? 8.928 -4.462 -8.792 1.00 88.00 111 ALA A O 1
ATOM 897 N N . ARG A 1 112 ? 10.722 -5.408 -7.777 1.00 80.00 112 ARG A N 1
ATOM 898 C CA . ARG A 1 112 ? 9.995 -6.248 -6.808 1.00 80.00 112 ARG A CA 1
ATOM 899 C C . ARG A 1 112 ? 9.430 -5.471 -5.626 1.00 80.00 112 ARG A C 1
ATOM 901 O O . ARG A 1 112 ? 10.012 -4.434 -5.246 1.00 80.00 112 ARG A O 1
#

Mean predicted aligned error: 11.84 Å

Organism: NCBI:txid408172